Protein AF-A0A963HNC7-F1 (afdb_monomer)

Foldseek 3Di:
DADDDPLQVLLLVLLQVVLVVVPADRAAEDGLQQVLQQVQVVQCQVVVHDDCQGPPRDHSVNSSVVSPNDPDDDDDDDDDDDDDDDPDPPDCNVVSVVRSVVLCPDPVSVCRSNPSRHHYHHHHDDDHD

Secondary structure (DSSP, 8-state):
-----HHHHHHHHHHHHHHHHTTPPPPEE-HHHHHHH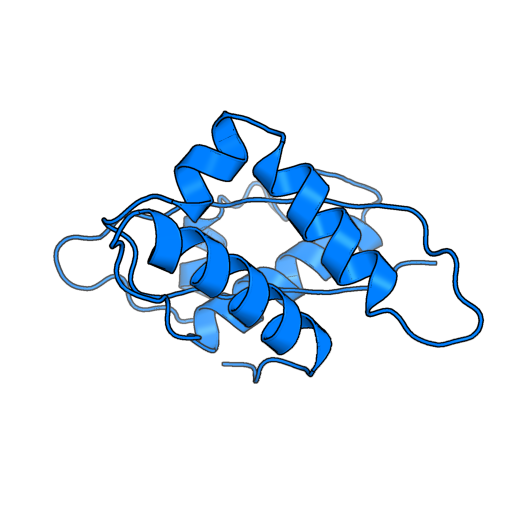HHHHHHHHHTT---SS-GGG--HHHHHHHTT----SS--------------SS-SHHHHHHHHHHHHHSHHHHHHHT-TT--EE--------

pLDDT: mean 95.44, std 6.8, range [58.25, 98.88]

Nearest PDB structures (foldseek):
  4ifa-assembly1_A  TM=9.071E-01  e=1.478E-04  Bacillus anthracis str. Ames
  4d53-assembly2_B  TM=7.715E-01  e=9.977E-04  Borreliella burgdorferi B31
  4h0a-assembly1_A  TM=7.817E-01  e=8.615E-03  Staphylococcus aureus subsp. aureus Mu50
  4h0a-assembly2_B  TM=7.766E-01  e=2.170E-02  Staphylococcus aureus subsp. aureus Mu50
  1smb-assembly1_A  TM=9.796E-01  e=2.550E-01  Homo sapiens

Radius of gyration: 14.21 Å; Cα contacts (8 Å, |Δi|>4): 161; chains: 1; bounding box: 37×31×33 Å

Structure (mmCIF, N/CA/C/O backbone):
data_AF-A0A963HNC7-F1
#
_entry.id   AF-A0A963HNC7-F1
#
loop_
_atom_site.group_PDB
_atom_site.id
_atom_site.type_symbol
_atom_site.label_atom_id
_atom_site.label_alt_id
_atom_site.label_comp_id
_atom_site.label_asym_id
_atom_site.label_entity_id
_atom_site.label_seq_id
_atom_site.pdbx_PDB_ins_code
_atom_site.Cartn_x
_atom_site.Cartn_y
_atom_site.Cartn_z
_atom_site.occupancy
_atom_site.B_iso_or_equiv
_atom_site.auth_seq_id
_atom_site.auth_comp_id
_atom_site.auth_asym_id
_atom_site.auth_atom_id
_atom_site.pdbx_PDB_model_num
ATOM 1 N N . MET A 1 1 ? 4.188 -14.712 5.933 1.00 67.56 1 MET A N 1
ATOM 2 C CA . MET A 1 1 ? 4.460 -13.303 6.248 1.00 67.56 1 MET A CA 1
ATOM 3 C C . MET A 1 1 ? 5.870 -12.865 5.901 1.00 67.56 1 MET A C 1
ATOM 5 O O . MET A 1 1 ? 6.842 -13.405 6.436 1.00 67.56 1 MET A O 1
ATOM 9 N N . SER A 1 2 ? 5.958 -11.831 5.067 1.00 85.81 2 SER A N 1
ATOM 10 C CA . SER A 1 2 ? 7.188 -11.096 4.776 1.00 85.81 2 SER A CA 1
ATOM 11 C C . SER A 1 2 ? 7.485 -10.027 5.838 1.00 85.81 2 SER A C 1
ATOM 13 O O . SER A 1 2 ? 6.682 -9.771 6.742 1.00 85.81 2 SER A O 1
ATOM 15 N N . GLN A 1 3 ? 8.685 -9.445 5.774 1.00 89.44 3 GLN A N 1
ATOM 16 C CA . GLN A 1 3 ? 9.10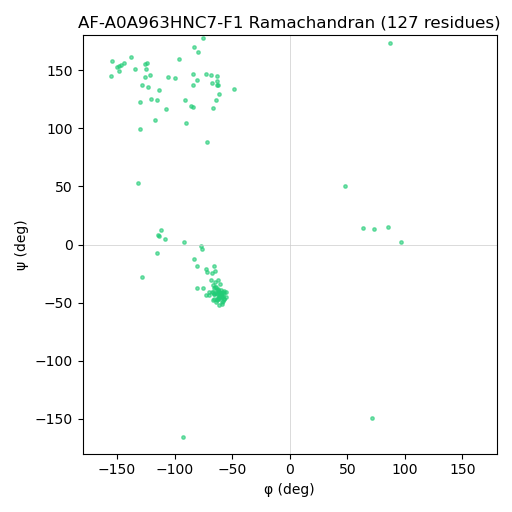6 -8.328 6.622 1.00 89.44 3 GLN A CA 1
ATOM 17 C C . GLN A 1 3 ? 9.294 -7.085 5.761 1.00 89.44 3 GLN A C 1
ATOM 19 O O . GLN A 1 3 ? 9.995 -7.154 4.756 1.00 89.44 3 GLN A O 1
ATOM 24 N N . ALA A 1 4 ? 8.746 -5.957 6.213 1.00 94.06 4 ALA A N 1
ATOM 25 C CA . ALA A 1 4 ? 8.831 -4.701 5.484 1.00 94.06 4 ALA A CA 1
ATOM 26 C C . ALA A 1 4 ? 10.286 -4.232 5.313 1.00 94.06 4 ALA A C 1
ATOM 28 O O . ALA A 1 4 ? 11.038 -4.124 6.292 1.00 94.06 4 ALA A O 1
ATOM 29 N N . ASN A 1 5 ? 10.674 -3.899 4.085 1.00 95.50 5 ASN A N 1
ATOM 30 C CA . ASN A 1 5 ? 11.980 -3.315 3.788 1.00 95.50 5 ASN A CA 1
ATOM 31 C C . ASN A 1 5 ? 12.051 -1.828 4.211 1.00 95.50 5 ASN A C 1
ATOM 33 O O . ASN A 1 5 ? 11.081 -1.246 4.698 1.00 95.50 5 ASN A O 1
ATOM 37 N N . ILE A 1 6 ? 13.211 -1.184 4.035 1.00 96.12 6 ILE A N 1
ATOM 38 C CA . ILE A 1 6 ? 13.408 0.212 4.471 1.00 96.12 6 ILE A CA 1
ATOM 39 C C . ILE A 1 6 ? 12.482 1.218 3.763 1.00 96.12 6 ILE A C 1
ATOM 41 O O . ILE A 1 6 ? 12.116 2.230 4.354 1.00 96.12 6 ILE A O 1
ATOM 45 N N . TYR A 1 7 ? 12.090 0.957 2.515 1.00 96.75 7 TYR A N 1
ATOM 46 C CA . TYR A 1 7 ? 11.231 1.838 1.723 1.00 96.75 7 TYR A CA 1
ATOM 47 C C . TYR A 1 7 ? 9.759 1.665 2.094 1.00 96.75 7 TYR A C 1
ATOM 49 O O . TYR A 1 7 ? 9.023 2.646 2.192 1.00 96.75 7 TYR A O 1
ATOM 57 N N . GLU A 1 8 ? 9.345 0.436 2.381 1.00 98.19 8 GLU A N 1
ATOM 58 C CA . GLU A 1 8 ? 8.014 0.119 2.903 1.00 98.19 8 GLU A CA 1
ATOM 59 C C . GLU A 1 8 ? 7.830 0.699 4.308 1.00 98.19 8 GLU A C 1
ATOM 61 O O . GLU A 1 8 ? 6.815 1.341 4.588 1.00 98.19 8 GLU A O 1
ATOM 66 N N . GLN A 1 9 ? 8.852 0.575 5.163 1.00 98.19 9 GLN A N 1
ATOM 67 C CA . GLN A 1 9 ? 8.897 1.243 6.466 1.00 98.19 9 GLN A CA 1
ATOM 68 C C . GLN A 1 9 ? 8.768 2.758 6.332 1.00 98.19 9 GLN A C 1
ATOM 70 O O . GLN A 1 9 ? 7.921 3.359 6.993 1.00 98.19 9 GLN A O 1
ATOM 75 N N . PHE A 1 10 ? 9.522 3.366 5.417 1.00 98.44 10 PHE A N 1
ATOM 76 C CA . PHE A 1 10 ? 9.433 4.802 5.186 1.00 98.44 10 PHE A CA 1
ATOM 77 C C . PHE A 1 10 ? 8.045 5.236 4.677 1.00 98.44 10 PHE A C 1
ATOM 79 O O . PHE A 1 10 ? 7.498 6.237 5.140 1.00 98.44 10 PHE A O 1
ATOM 86 N N . MET A 1 11 ? 7.408 4.460 3.793 1.00 98.75 11 MET A N 1
ATOM 87 C CA . MET A 1 11 ? 6.025 4.715 3.370 1.00 98.75 11 MET A CA 1
ATOM 88 C C . MET A 1 11 ? 5.048 4.688 4.558 1.00 98.75 11 MET A C 1
ATOM 90 O O . MET A 1 11 ? 4.187 5.565 4.666 1.00 98.75 11 MET A O 1
ATOM 94 N N . LEU A 1 12 ? 5.181 3.717 5.471 1.00 98.69 12 LEU A N 1
ATOM 95 C CA . LEU A 1 12 ? 4.343 3.654 6.672 1.00 98.69 12 LEU A CA 1
ATOM 96 C C . LEU A 1 12 ? 4.543 4.874 7.578 1.00 98.69 12 LEU A C 1
ATOM 98 O O . LEU A 1 12 ? 3.567 5.411 8.105 1.00 98.69 12 LEU A O 1
ATOM 102 N N . GLU A 1 13 ? 5.782 5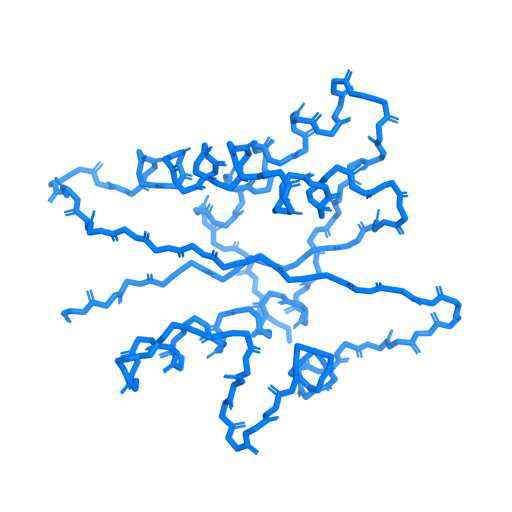.325 7.762 1.00 98.75 13 GLU A N 1
ATOM 103 C CA . GLU A 1 13 ? 6.082 6.520 8.557 1.00 98.75 13 GLU A CA 1
ATOM 104 C C . GLU A 1 13 ? 5.371 7.757 7.999 1.00 98.75 13 GLU A C 1
ATOM 106 O O . GLU A 1 13 ? 4.724 8.492 8.751 1.00 98.75 13 GLU A O 1
ATOM 111 N N . LEU A 1 14 ? 5.413 7.948 6.677 1.00 98.88 14 LEU A N 1
ATOM 112 C CA . LEU A 1 14 ? 4.708 9.036 5.997 1.00 98.88 14 LEU A CA 1
ATOM 113 C C . LEU A 1 14 ? 3.187 8.940 6.193 1.00 98.88 14 LEU A C 1
ATOM 115 O O . LEU A 1 14 ? 2.547 9.924 6.572 1.00 98.88 14 LEU A O 1
ATOM 119 N N . ILE A 1 15 ? 2.616 7.744 6.023 1.00 98.88 15 ILE A N 1
ATOM 120 C CA . ILE A 1 15 ? 1.187 7.482 6.245 1.00 98.88 15 ILE A CA 1
ATOM 121 C C . ILE A 1 15 ? 0.785 7.811 7.688 1.00 98.88 15 ILE A C 1
ATOM 123 O O . ILE A 1 15 ? -0.190 8.530 7.922 1.00 98.88 15 ILE A O 1
ATOM 127 N N . ASN A 1 16 ? 1.537 7.319 8.671 1.00 98.81 16 ASN A N 1
ATOM 128 C CA . ASN A 1 16 ? 1.233 7.535 10.082 1.00 98.81 16 ASN A CA 1
ATOM 129 C C . ASN A 1 16 ? 1.420 9.000 10.498 1.00 98.81 16 ASN A C 1
ATOM 131 O O . ASN A 1 16 ? 0.658 9.493 11.335 1.00 98.81 16 ASN A O 1
ATOM 135 N N . ALA A 1 17 ? 2.343 9.733 9.870 1.00 98.81 17 ALA A N 1
ATOM 136 C CA . ALA A 1 17 ? 2.453 11.175 10.049 1.00 98.81 17 ALA A CA 1
ATOM 137 C C . ALA A 1 17 ? 1.172 11.897 9.595 1.00 98.81 17 ALA A C 1
ATOM 139 O O . ALA A 1 17 ? 0.677 12.761 10.319 1.00 98.81 17 ALA A O 1
ATOM 140 N N . GLU A 1 18 ? 0.581 11.524 8.456 1.00 98.75 18 GLU A N 1
ATOM 141 C CA . GLU A 1 18 ? -0.689 12.102 7.989 1.00 98.75 18 GLU A CA 1
ATOM 142 C C . GLU A 1 18 ? -1.876 11.719 8.879 1.00 98.75 18 GLU A C 1
ATOM 144 O O . GLU A 1 18 ? -2.700 12.572 9.214 1.00 98.75 18 GLU A O 1
ATOM 149 N N . ARG A 1 19 ? -1.937 10.464 9.335 1.00 98.75 19 ARG A N 1
ATOM 150 C CA . ARG A 1 19 ? -2.976 9.995 10.268 1.00 98.75 19 ARG A CA 1
ATOM 151 C C . ARG A 1 19 ? -2.926 10.736 11.605 1.00 98.75 19 ARG A C 1
ATOM 153 O O . ARG A 1 19 ? -3.969 11.128 12.128 1.00 98.75 19 ARG A O 1
ATOM 160 N N . SER A 1 2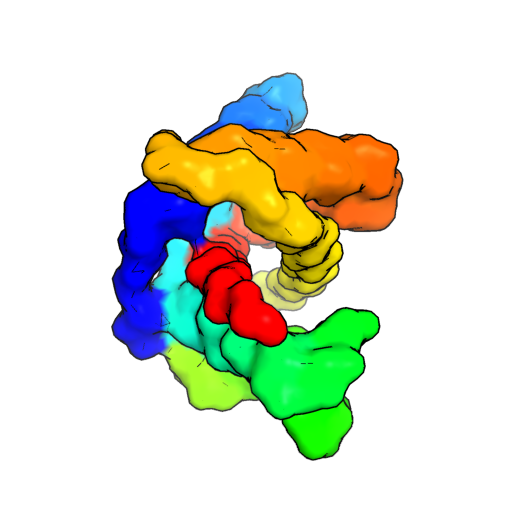0 ? -1.725 11.029 12.110 1.00 98.62 20 SER A N 1
ATOM 161 C CA . SER A 1 20 ? -1.546 11.777 13.361 1.00 98.62 20 SER A CA 1
ATOM 162 C C . SER A 1 20 ? -2.155 13.186 13.3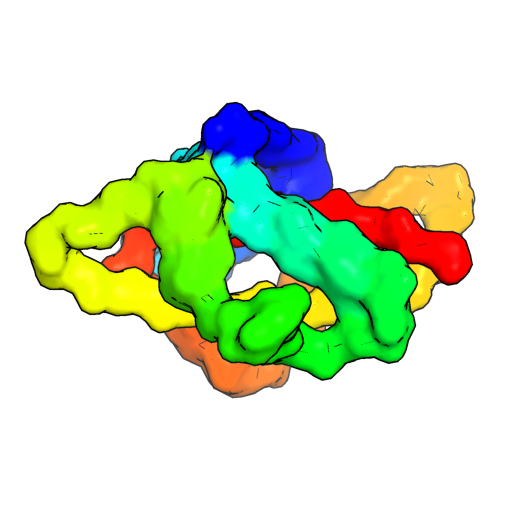10 1.00 98.62 20 SER A C 1
ATOM 164 O O . SER A 1 20 ? -2.721 13.648 14.300 1.00 98.62 20 SER A O 1
ATOM 166 N N . LYS A 1 21 ? -2.131 13.847 12.140 1.00 98.50 21 LYS A N 1
ATOM 167 C CA . LYS A 1 21 ? -2.668 15.209 11.950 1.00 98.50 21 LYS A CA 1
ATOM 168 C C . LYS A 1 21 ? -4.181 15.288 12.142 1.00 98.50 21 LYS A C 1
ATOM 170 O O . LYS A 1 21 ? -4.694 16.367 12.425 1.00 98.50 21 LYS A O 1
ATOM 175 N N . ILE A 1 22 ? -4.884 14.168 11.981 1.00 97.94 22 ILE A N 1
ATOM 176 C CA . ILE A 1 22 ? -6.339 14.080 12.155 1.00 97.94 22 ILE A CA 1
ATOM 177 C C . ILE A 1 22 ? -6.741 13.312 13.422 1.00 97.94 22 ILE A C 1
ATOM 179 O O . ILE A 1 22 ? -7.925 13.0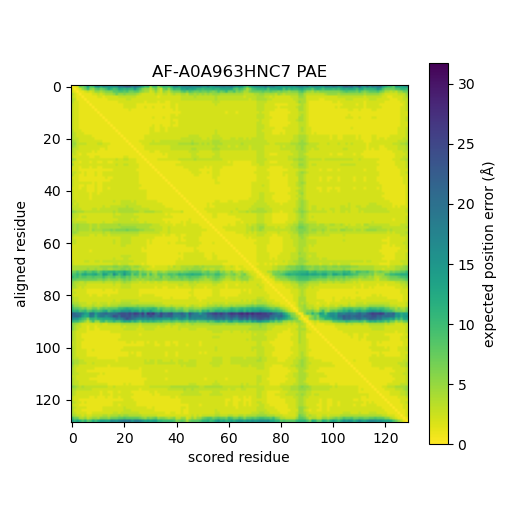80 13.642 1.00 97.94 22 ILE A O 1
ATOM 183 N N . GLY A 1 23 ? -5.771 12.907 14.249 1.00 97.94 23 GLY A N 1
ATOM 184 C CA . GLY A 1 23 ? -6.011 12.116 15.458 1.00 97.94 23 GLY A CA 1
ATOM 185 C C . GLY A 1 23 ? -6.382 10.650 15.204 1.00 97.94 23 GLY A C 1
ATOM 186 O O . GLY A 1 23 ? -6.833 9.981 16.132 1.00 97.94 23 GLY A O 1
ATOM 187 N N . ALA A 1 24 ? -6.190 10.144 13.981 1.00 98.00 24 ALA A N 1
ATOM 188 C CA . ALA A 1 24 ? -6.421 8.738 13.667 1.00 98.00 24 ALA A CA 1
ATOM 189 C C . ALA A 1 24 ? -5.322 7.861 14.281 1.00 98.00 24 ALA A C 1
ATOM 191 O O . ALA A 1 24 ? -4.157 8.263 14.365 1.00 98.00 24 ALA A O 1
ATOM 192 N N . GLN A 1 25 ? -5.680 6.644 14.695 1.00 97.81 25 GLN A N 1
ATOM 193 C CA . GLN A 1 25 ? -4.705 5.707 15.268 1.00 97.81 25 GLN A CA 1
ATOM 194 C C . GLN A 1 25 ? -3.634 5.324 14.233 1.00 97.81 25 GLN A C 1
ATOM 196 O O . GLN A 1 25 ? -3.983 5.118 13.065 1.00 97.81 25 GLN A O 1
ATOM 201 N N . PRO A 1 26 ? -2.350 5.197 14.617 1.00 98.44 26 PRO A N 1
ATOM 202 C CA . PRO A 1 26 ? -1.321 4.732 13.695 1.00 98.44 26 PRO A CA 1
ATOM 203 C C . PRO A 1 26 ? -1.618 3.299 13.236 1.00 98.44 26 PRO A C 1
ATOM 205 O O . PRO A 1 26 ? -2.138 2.485 14.001 1.00 98.44 26 PRO A O 1
ATOM 208 N N . LEU A 1 27 ? -1.290 3.000 11.982 1.00 98.50 27 LEU A N 1
ATOM 209 C CA . LEU A 1 27 ? -1.335 1.649 11.437 1.00 98.50 27 LEU A CA 1
ATOM 210 C C . LEU A 1 27 ? -0.075 0.888 11.848 1.00 98.50 27 LEU A C 1
ATOM 212 O O . LEU A 1 27 ? 1.024 1.451 11.851 1.00 98.50 27 LEU A O 1
ATOM 216 N N . ALA A 1 28 ? -0.243 -0.392 12.164 1.00 97.75 28 ALA A N 1
ATOM 217 C CA . ALA A 1 28 ? 0.845 -1.329 12.399 1.00 97.75 28 ALA A CA 1
ATOM 218 C C . ALA A 1 28 ? 1.091 -2.186 11.153 1.00 97.75 28 ALA A C 1
ATOM 220 O O . ALA A 1 28 ? 0.145 -2.583 10.471 1.00 97.75 28 ALA A O 1
ATOM 221 N N . PHE A 1 29 ? 2.352 -2.507 10.867 1.00 97.38 29 PHE A N 1
ATOM 222 C CA . PHE A 1 29 ? 2.639 -3.490 9.828 1.00 97.38 29 PHE A CA 1
ATOM 223 C C . PHE A 1 29 ? 2.082 -4.859 10.201 1.00 97.38 29 PHE A C 1
ATOM 225 O O . PHE A 1 29 ? 2.272 -5.329 11.324 1.00 97.38 29 PHE A O 1
ATOM 232 N N . ASN A 1 30 ? 1.479 -5.518 9.219 1.00 97.62 30 ASN A N 1
ATOM 233 C CA . ASN A 1 30 ? 1.159 -6.932 9.274 1.00 97.62 30 ASN A CA 1
ATOM 234 C C . ASN A 1 30 ? 1.870 -7.637 8.115 1.00 97.62 30 ASN A C 1
ATOM 236 O O . ASN A 1 30 ? 1.729 -7.243 6.959 1.00 97.62 30 ASN A O 1
ATOM 240 N N . GLY A 1 31 ? 2.659 -8.663 8.423 1.00 97.81 31 GLY A N 1
ATOM 241 C CA . GLY A 1 31 ? 3.508 -9.303 7.420 1.00 97.81 31 GLY A CA 1
ATOM 242 C C . GLY A 1 31 ? 2.756 -10.171 6.404 1.00 97.81 31 GLY A C 1
ATOM 243 O O . GLY A 1 31 ? 3.288 -10.401 5.323 1.00 97.81 31 GLY A O 1
ATOM 244 N N . ASP A 1 32 ? 1.535 -10.632 6.697 1.00 98.38 32 ASP A N 1
ATOM 245 C CA . ASP A 1 32 ? 0.697 -11.311 5.693 1.00 98.38 32 ASP A CA 1
ATOM 246 C C . ASP A 1 32 ? 0.100 -10.283 4.719 1.00 98.38 32 ASP A C 1
ATOM 248 O O . ASP A 1 32 ? 0.044 -10.512 3.512 1.00 98.38 32 ASP A O 1
ATOM 252 N N . LEU A 1 33 ? -0.274 -9.095 5.216 1.00 98.56 33 LEU A N 1
ATOM 253 C CA . LEU A 1 33 ? -0.658 -7.979 4.346 1.00 98.56 33 LEU A CA 1
ATOM 254 C C . LEU A 1 33 ? 0.527 -7.489 3.505 1.00 98.56 33 LEU A C 1
ATOM 256 O O . LEU A 1 33 ? 0.332 -7.125 2.350 1.00 98.56 33 LEU A O 1
ATOM 260 N N . ASN A 1 34 ? 1.741 -7.464 4.068 1.00 98.44 34 ASN A N 1
ATOM 261 C CA . ASN A 1 34 ? 2.944 -7.057 3.338 1.00 98.44 34 ASN A CA 1
ATOM 262 C C . ASN A 1 34 ? 3.223 -8.013 2.176 1.00 98.44 34 ASN A C 1
ATOM 264 O O . ASN A 1 34 ? 3.339 -7.569 1.040 1.00 98.44 34 ASN A O 1
ATOM 268 N N . GLU A 1 35 ? 3.181 -9.318 2.448 1.00 98.38 35 GLU A N 1
ATOM 269 C CA . GLU A 1 35 ? 3.335 -10.368 1.439 1.00 98.38 35 GLU A CA 1
ATOM 270 C C . GLU A 1 35 ? 2.253 -10.275 0.350 1.00 98.38 35 GLU A C 1
ATOM 272 O O . GLU A 1 35 ? 2.558 -10.333 -0.841 1.00 98.38 35 GLU A O 1
ATOM 277 N N . SER A 1 36 ? 0.992 -10.037 0.731 1.00 98.62 36 SER A N 1
ATOM 278 C CA . SER A 1 36 ? -0.093 -9.784 -0.229 1.00 98.62 36 SER A CA 1
ATOM 279 C C . SER A 1 36 ? 0.191 -8.577 -1.133 1.00 98.62 36 SER A C 1
ATOM 281 O O . SER A 1 36 ? -0.128 -8.616 -2.325 1.00 98.62 36 SER A O 1
ATOM 283 N N . SER A 1 37 ? 0.737 -7.493 -0.579 1.00 98.62 37 SER A N 1
ATOM 284 C CA . SER A 1 37 ? 1.038 -6.270 -1.326 1.00 98.62 37 SER A CA 1
ATOM 285 C C . SER A 1 37 ? 2.243 -6.440 -2.256 1.00 98.62 37 SER A C 1
ATOM 287 O O . SER A 1 37 ? 2.165 -6.025 -3.410 1.00 98.62 37 SER A O 1
ATOM 289 N N . GLU A 1 38 ? 3.325 -7.075 -1.794 1.00 98.25 38 GLU A N 1
ATOM 290 C CA . GLU A 1 38 ? 4.524 -7.383 -2.595 1.00 98.25 38 GLU A CA 1
ATOM 291 C C . GLU A 1 38 ? 4.157 -8.253 -3.803 1.00 98.25 38 GLU A C 1
ATOM 293 O O . GLU A 1 38 ? 4.409 -7.868 -4.944 1.00 98.25 38 GLU A O 1
ATOM 298 N N . ILE A 1 39 ? 3.442 -9.363 -3.574 1.00 98.25 39 ILE A N 1
ATOM 299 C CA . ILE A 1 39 ? 3.010 -10.277 -4.643 1.00 98.25 39 ILE A CA 1
ATOM 300 C C . ILE A 1 39 ? 2.179 -9.543 -5.700 1.00 98.25 39 ILE A C 1
ATOM 302 O O . ILE A 1 39 ? 2.351 -9.778 -6.899 1.00 98.25 39 ILE A O 1
ATOM 306 N N . HIS A 1 40 ? 1.271 -8.654 -5.283 1.00 98.69 40 HIS A N 1
ATOM 307 C CA . HIS A 1 40 ? 0.440 -7.904 -6.226 1.00 98.69 40 HIS A CA 1
ATOM 308 C C . HIS A 1 40 ? 1.249 -6.870 -7.016 1.00 98.69 40 HIS A C 1
ATOM 310 O O . HIS A 1 40 ? 1.070 -6.762 -8.230 1.00 98.69 40 HIS A O 1
ATOM 316 N N . SER A 1 41 ? 2.173 -6.159 -6.366 1.00 98.25 41 SER A N 1
ATOM 317 C CA . SER A 1 41 ? 3.091 -5.227 -7.031 1.00 98.25 41 SER A CA 1
ATOM 318 C C . SER A 1 41 ? 3.987 -5.940 -8.050 1.00 98.25 41 SER A C 1
ATOM 320 O O . SER A 1 41 ? 4.055 -5.507 -9.203 1.00 98.25 41 SER A O 1
ATOM 322 N N . SER A 1 42 ? 4.599 -7.075 -7.690 1.00 97.81 42 SER A N 1
ATOM 323 C CA . SER A 1 42 ? 5.398 -7.875 -8.629 1.00 97.81 42 SER A CA 1
ATOM 324 C C . SER A 1 42 ? 4.549 -8.409 -9.785 1.00 97.81 42 SER A C 1
ATOM 326 O O . SER A 1 42 ? 4.998 -8.421 -10.933 1.00 97.81 42 SER A O 1
ATOM 328 N N . TRP A 1 43 ? 3.307 -8.830 -9.516 1.00 98.25 43 TRP A N 1
ATOM 329 C CA . TRP A 1 43 ? 2.396 -9.299 -10.560 1.00 98.25 43 TRP A CA 1
ATOM 330 C C . TRP A 1 43 ? 2.056 -8.188 -11.560 1.00 98.25 43 TRP A C 1
ATOM 332 O O . TRP A 1 43 ? 2.155 -8.419 -12.769 1.00 98.25 43 TRP A O 1
ATOM 342 N N . MET A 1 44 ? 1.715 -6.991 -11.069 1.00 98.50 44 MET A N 1
ATOM 343 C CA . MET A 1 44 ? 1.438 -5.819 -11.904 1.00 98.50 44 MET A CA 1
ATOM 344 C C . MET A 1 44 ? 2.609 -5.507 -12.841 1.00 98.50 44 MET A C 1
ATOM 346 O O . MET A 1 44 ? 2.404 -5.353 -14.044 1.00 98.50 44 MET A O 1
ATOM 350 N N . ILE A 1 45 ? 3.839 -5.528 -12.316 1.00 97.25 45 ILE A N 1
ATOM 351 C CA . ILE A 1 45 ? 5.065 -5.348 -13.108 1.00 97.25 45 ILE A CA 1
ATOM 352 C C . ILE A 1 45 ? 5.212 -6.460 -14.154 1.00 97.25 45 ILE A C 1
ATOM 354 O O . ILE A 1 45 ? 5.358 -6.185 -15.340 1.00 97.25 45 ILE A O 1
ATOM 358 N N . SER A 1 46 ? 5.130 -7.728 -13.740 1.00 97.31 46 SER A N 1
ATOM 359 C CA . SER A 1 46 ? 5.395 -8.879 -14.621 1.00 97.31 46 SER A CA 1
ATOM 360 C C . SER A 1 46 ? 4.393 -9.050 -15.767 1.00 97.31 46 SER A C 1
ATOM 362 O O . SER A 1 46 ? 4.671 -9.760 -16.733 1.00 97.31 46 SER A O 1
ATOM 364 N N . THR A 1 47 ? 3.217 -8.433 -15.648 1.00 97.00 47 THR A N 1
ATOM 365 C CA . THR A 1 47 ? 2.135 -8.527 -16.634 1.00 97.00 47 THR A CA 1
ATOM 366 C C . THR A 1 47 ? 1.851 -7.207 -17.343 1.00 97.00 47 THR A C 1
ATOM 368 O O . THR A 1 47 ? 0.891 -7.147 -18.109 1.00 97.00 47 THR A O 1
ATOM 371 N N . ASP A 1 48 ? 2.680 -6.181 -17.111 1.00 95.94 48 ASP A N 1
ATOM 372 C CA . ASP A 1 48 ? 2.527 -4.829 -17.661 1.00 95.94 48 ASP A CA 1
ATOM 373 C C . ASP A 1 48 ? 1.094 -4.292 -17.489 1.00 95.94 48 ASP A C 1
ATOM 375 O O . ASP A 1 48 ? 0.413 -3.876 -18.429 1.00 95.94 48 ASP A O 1
ATOM 379 N N . THR A 1 49 ? 0.583 -4.388 -16.260 1.00 96.38 49 THR A N 1
ATOM 380 C CA . THR A 1 49 ? -0.787 -3.995 -15.928 1.00 96.38 49 THR A CA 1
ATOM 381 C C . THR A 1 49 ? -0.836 -3.167 -14.656 1.00 96.38 49 THR A C 1
ATOM 383 O O . THR A 1 49 ? -0.033 -3.338 -13.743 1.00 96.38 49 THR A O 1
ATOM 386 N N . PHE A 1 50 ? -1.827 -2.282 -14.563 1.00 97.88 50 PHE A N 1
ATOM 387 C CA . PHE A 1 50 ? -2.061 -1.459 -13.381 1.00 97.88 50 PHE A CA 1
ATOM 388 C C . PHE A 1 50 ? -3.530 -1.558 -12.971 1.00 97.88 50 PHE A C 1
ATOM 390 O O . PHE A 1 50 ? -4.405 -0.940 -13.580 1.00 97.88 50 PHE A O 1
ATOM 397 N N . SER A 1 51 ? -3.814 -2.402 -11.977 1.00 98.31 51 SER A N 1
ATOM 398 C CA . SER A 1 51 ? -5.183 -2.796 -11.642 1.00 98.31 51 SER A CA 1
ATOM 399 C C . SER A 1 51 ? -5.324 -3.237 -10.188 1.00 98.31 51 SER A C 1
ATOM 401 O O . SER A 1 51 ? -4.455 -3.906 -9.636 1.00 98.31 51 SER A O 1
ATOM 403 N N . HIS A 1 52 ? -6.479 -2.934 -9.595 1.00 98.25 52 HIS A N 1
ATOM 404 C CA . HIS A 1 52 ? -6.903 -3.509 -8.314 1.00 98.25 52 HIS A CA 1
ATOM 405 C C . HIS A 1 52 ? -7.308 -4.993 -8.435 1.00 98.25 52 HIS A C 1
ATOM 407 O O . HIS A 1 52 ? -7.270 -5.752 -7.462 1.00 98.25 52 HIS A O 1
ATOM 413 N N . THR A 1 53 ? -7.698 -5.423 -9.640 1.00 98.44 53 THR A N 1
ATOM 414 C CA . THR A 1 53 ? -7.992 -6.828 -9.956 1.00 98.44 53 THR A CA 1
ATOM 415 C C . THR A 1 53 ? -6.699 -7.535 -10.341 1.00 98.44 53 THR A C 1
ATOM 417 O O . THR A 1 53 ? -6.052 -7.139 -11.310 1.00 98.44 53 THR A O 1
ATOM 420 N N . GLY A 1 54 ? -6.335 -8.556 -9.569 1.00 97.38 54 GLY A N 1
ATOM 421 C CA . GLY A 1 54 ? -5.073 -9.279 -9.680 1.00 97.38 54 GLY A CA 1
ATOM 422 C C . GLY A 1 54 ? -5.140 -10.519 -10.568 1.00 97.38 54 GLY A C 1
ATOM 423 O O . GLY A 1 54 ? -6.112 -10.759 -11.295 1.00 97.38 54 GLY A O 1
ATOM 424 N N . ALA A 1 55 ? -4.102 -11.354 -10.457 1.00 95.06 55 ALA A N 1
ATOM 425 C CA . ALA A 1 55 ? -3.988 -12.632 -11.154 1.00 95.06 55 ALA A CA 1
ATOM 426 C C . ALA A 1 55 ? -5.270 -13.469 -11.020 1.00 95.06 55 ALA A C 1
ATOM 428 O O . ALA A 1 55 ? -5.843 -13.578 -9.932 1.00 95.06 55 ALA A O 1
ATOM 429 N N . GLY A 1 56 ? -5.732 -14.039 -12.137 1.00 95.75 56 GLY A N 1
ATOM 430 C CA . GLY A 1 56 ? -6.938 -14.873 -12.170 1.00 95.75 56 GLY A CA 1
ATOM 431 C C . GLY A 1 56 ? -8.242 -14.147 -11.814 1.00 95.75 56 GLY A C 1
ATOM 432 O O . GLY A 1 56 ? -9.237 -14.817 -11.562 1.00 95.75 56 GLY A O 1
ATOM 433 N N . GLY A 1 57 ? -8.257 -12.808 -11.781 1.00 97.62 57 GLY A N 1
ATOM 434 C CA . GLY A 1 57 ? -9.428 -12.026 -11.377 1.00 97.62 57 GLY A CA 1
ATOM 435 C C . GLY A 1 57 ? -9.554 -11.812 -9.865 1.00 97.62 57 GLY A C 1
ATOM 436 O O . GLY A 1 57 ? -10.630 -11.443 -9.402 1.00 97.62 57 GLY A O 1
ATOM 437 N N . SER A 1 58 ? -8.488 -12.054 -9.095 1.00 98.31 58 SER A N 1
ATOM 438 C CA . SER A 1 58 ? -8.502 -11.919 -7.633 1.00 98.31 58 SER A CA 1
ATOM 439 C C . SER A 1 58 ? -8.792 -10.487 -7.176 1.00 98.31 58 SER A C 1
ATOM 441 O O . SER A 1 58 ? -8.239 -9.516 -7.701 1.00 98.31 58 SER A O 1
ATOM 443 N N . SER A 1 59 ? -9.633 -10.351 -6.154 1.00 98.44 59 SER A N 1
ATOM 444 C CA . SER A 1 59 ? -9.802 -9.099 -5.415 1.00 98.44 59 SER A CA 1
ATOM 445 C C . SER A 1 59 ? -8.666 -8.901 -4.395 1.00 98.44 59 SER A C 1
ATOM 447 O O . SER A 1 59 ? -7.962 -9.862 -4.067 1.00 98.44 59 SER A O 1
ATOM 449 N N . PRO A 1 60 ? -8.487 -7.691 -3.832 1.00 98.12 60 PRO A N 1
ATOM 450 C CA . PRO A 1 60 ? -7.527 -7.478 -2.748 1.00 98.12 60 PRO A CA 1
ATOM 451 C C . PRO A 1 60 ? -7.767 -8.404 -1.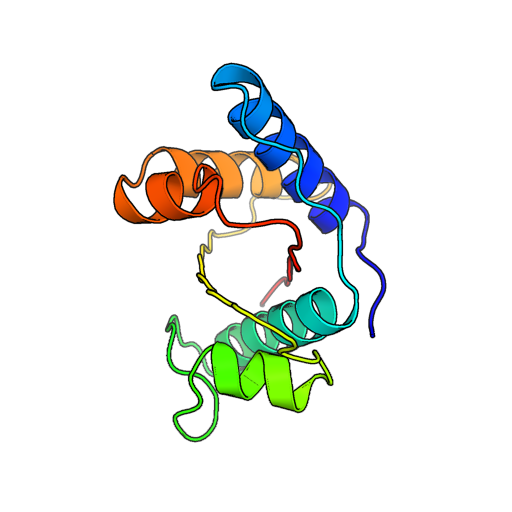548 1.00 98.12 60 PRO A C 1
ATOM 453 O O . PRO A 1 60 ? -6.820 -8.955 -0.997 1.00 98.12 60 PRO A O 1
ATOM 456 N N . GLY A 1 61 ? -9.031 -8.632 -1.169 1.00 97.88 61 GLY A N 1
ATOM 457 C CA . GLY A 1 61 ? -9.382 -9.533 -0.065 1.00 97.88 61 GLY A CA 1
ATOM 458 C C . GLY A 1 61 ? -8.999 -10.992 -0.329 1.00 97.88 61 GLY A C 1
ATOM 459 O O . GLY A 1 61 ? -8.534 -11.680 0.583 1.00 97.88 61 GLY A O 1
ATOM 460 N N . ASP A 1 62 ? -9.123 -11.450 -1.579 1.00 98.25 62 ASP A N 1
ATOM 461 C CA . ASP A 1 62 ? -8.679 -12.793 -1.971 1.00 98.25 62 ASP A CA 1
ATOM 462 C C . ASP A 1 62 ? -7.160 -12.925 -1.831 1.00 98.25 62 ASP A C 1
ATOM 464 O O . ASP A 1 62 ? -6.678 -13.929 -1.310 1.00 98.25 62 ASP A O 1
ATOM 468 N N . ARG A 1 63 ? -6.406 -11.894 -2.240 1.00 98.62 63 ARG A N 1
ATOM 469 C CA . ARG A 1 63 ? -4.940 -11.870 -2.115 1.00 98.62 63 ARG A CA 1
ATOM 470 C C . ARG A 1 63 ? -4.485 -11.839 -0.656 1.00 98.62 63 ARG A C 1
ATOM 472 O O . ARG A 1 63 ? -3.618 -12.626 -0.289 1.00 98.62 63 ARG A O 1
ATOM 479 N N . MET A 1 64 ? -5.133 -11.034 0.189 1.00 98.50 64 MET A N 1
ATOM 480 C CA . MET A 1 64 ? -4.872 -11.015 1.635 1.00 98.50 64 MET A CA 1
ATOM 481 C C . MET A 1 64 ? -5.120 -12.392 2.265 1.00 98.50 64 MET A C 1
ATOM 483 O O . MET A 1 64 ? -4.287 -12.891 3.017 1.00 98.50 64 MET A O 1
ATOM 487 N N . THR A 1 65 ? -6.235 -13.040 1.913 1.00 97.69 65 THR A N 1
ATOM 488 C CA . THR A 1 65 ? -6.562 -14.394 2.392 1.00 97.69 65 THR A CA 1
ATOM 489 C C . THR A 1 65 ? -5.535 -15.420 1.908 1.00 97.69 65 THR A C 1
ATOM 491 O O . THR A 1 65 ? -5.099 -16.270 2.681 1.00 97.69 65 THR A O 1
ATOM 494 N N . ALA A 1 66 ? -5.119 -15.337 0.641 1.00 97.94 66 ALA A N 1
ATOM 495 C CA . ALA A 1 66 ? -4.118 -16.227 0.060 1.00 97.94 66 ALA A CA 1
ATOM 496 C C . ALA A 1 66 ? -2.734 -16.070 0.713 1.00 97.94 66 ALA A C 1
ATOM 498 O O . ALA A 1 66 ? -2.020 -17.061 0.848 1.00 97.94 66 ALA A O 1
ATOM 499 N N . ALA A 1 67 ? -2.388 -14.861 1.166 1.00 98.00 67 ALA A N 1
ATOM 500 C CA . ALA A 1 67 ? -1.178 -14.584 1.941 1.00 98.00 67 ALA A CA 1
ATOM 501 C C . ALA A 1 67 ? -1.273 -15.030 3.416 1.00 98.00 67 ALA A C 1
ATOM 503 O O . ALA A 1 67 ? -0.298 -14.930 4.152 1.00 98.00 67 ALA A O 1
ATOM 504 N N . GLY A 1 68 ? -2.429 -15.542 3.855 1.00 97.44 68 GLY A N 1
ATOM 505 C CA . GLY A 1 68 ? -2.635 -16.073 5.204 1.00 97.44 68 GLY A CA 1
ATOM 506 C C . GLY A 1 68 ? -3.270 -15.099 6.196 1.00 97.44 68 GLY A C 1
ATOM 507 O O . GLY A 1 68 ? -3.492 -15.483 7.346 1.00 97.44 68 GLY A O 1
ATOM 508 N N . TYR A 1 69 ? -3.625 -13.880 5.774 1.00 97.62 69 TYR A N 1
ATOM 509 C CA . TYR A 1 69 ? -4.226 -12.894 6.668 1.00 97.62 69 TYR A CA 1
ATOM 510 C C . TYR A 1 69 ? -5.590 -13.369 7.183 1.00 97.62 69 TYR A C 1
ATOM 512 O O . TYR A 1 69 ? -6.511 -13.678 6.420 1.00 97.62 69 TYR A O 1
ATOM 520 N N . ASN A 1 70 ? -5.731 -13.410 8.507 1.00 94.56 70 ASN A N 1
ATOM 521 C CA . ASN A 1 70 ? -6.940 -13.894 9.156 1.00 94.56 70 ASN A CA 1
ATOM 522 C C . ASN A 1 70 ? -7.948 -12.763 9.394 1.00 94.56 70 ASN A C 1
ATOM 524 O O . ASN A 1 70 ? -7.836 -11.989 10.348 1.00 94.56 70 ASN A O 1
ATOM 528 N N . PHE A 1 71 ? -8.998 -12.732 8.577 1.00 92.88 71 PHE A N 1
ATOM 529 C CA . PHE A 1 71 ? -10.160 -11.874 8.790 1.00 92.88 71 PHE A CA 1
ATOM 530 C C . PHE A 1 71 ? -11.006 -12.378 9.968 1.00 92.88 71 PHE A C 1
ATOM 532 O O . PHE A 1 71 ? -11.956 -13.145 9.799 1.00 92.88 71 PHE A O 1
ATOM 539 N N . SER A 1 72 ? -10.675 -11.933 11.179 1.00 88.50 72 SER A N 1
ATOM 540 C CA . SER A 1 72 ? -11.432 -12.254 12.392 1.00 88.50 72 SER A CA 1
ATOM 541 C C . SER A 1 72 ? -12.256 -11.062 12.892 1.00 88.50 72 SER A C 1
ATOM 543 O O . SER A 1 72 ? -11.843 -9.908 12.798 1.00 88.50 72 SER A O 1
ATOM 545 N N . GLY A 1 73 ? -13.449 -11.335 13.429 1.00 87.81 73 GLY A N 1
ATOM 546 C CA . GLY A 1 73 ? -14.342 -10.302 13.961 1.00 87.81 73 GLY A CA 1
ATOM 547 C C . GLY A 1 73 ? -14.996 -9.428 12.883 1.00 87.81 73 GLY A C 1
ATOM 548 O O . GLY A 1 73 ? -15.310 -9.894 11.790 1.00 87.81 73 GLY A O 1
ATOM 549 N N . SER A 1 74 ? -15.265 -8.163 13.220 1.00 87.25 74 SER A N 1
ATOM 550 C CA . SER A 1 74 ? -15.742 -7.168 12.251 1.00 87.25 74 SER A CA 1
ATOM 551 C C . SER A 1 74 ? -14.550 -6.572 11.521 1.00 87.25 74 SER A C 1
ATOM 553 O O . SER A 1 74 ? -13.701 -5.943 12.148 1.00 87.25 74 SER A O 1
ATOM 555 N N . TRP A 1 75 ? -14.498 -6.761 10.207 1.00 90.75 75 TRP A N 1
ATOM 556 C CA . TRP A 1 75 ? -13.379 -6.329 9.381 1.00 90.75 75 TRP A CA 1
ATOM 557 C C . TRP A 1 75 ? -13.840 -5.447 8.222 1.00 90.75 75 TRP A C 1
ATOM 559 O O . TRP A 1 75 ? -14.983 -5.503 7.768 1.00 90.75 75 TRP A O 1
ATOM 569 N N . THR A 1 76 ? -12.915 -4.620 7.748 1.00 94.81 76 THR A N 1
ATOM 570 C CA . THR A 1 76 ? -13.005 -3.855 6.506 1.00 94.81 76 THR A CA 1
ATOM 571 C C . THR A 1 76 ? -11.598 -3.737 5.926 1.00 94.81 76 THR A C 1
ATOM 573 O O . THR A 1 76 ? -10.619 -3.827 6.668 1.00 94.81 76 THR A O 1
ATOM 576 N N . TRP A 1 77 ? -11.488 -3.558 4.615 1.00 96.50 77 TRP A N 1
ATOM 577 C CA . TRP A 1 77 ? -10.210 -3.417 3.926 1.00 96.50 77 TRP A CA 1
ATOM 578 C C . TRP A 1 77 ? -10.283 -2.319 2.866 1.00 96.50 77 TRP A C 1
ATOM 580 O O . TRP A 1 77 ? -11.361 -1.905 2.440 1.00 96.50 77 TRP A O 1
ATOM 590 N N . GLY A 1 78 ? -9.116 -1.841 2.449 1.00 97.81 78 GLY A N 1
ATOM 591 C CA . GLY A 1 78 ? -8.952 -0.893 1.357 1.00 97.81 78 GLY A CA 1
ATOM 592 C C . GLY A 1 78 ? -7.621 -1.142 0.661 1.00 97.81 78 GLY A C 1
ATOM 593 O O . GLY A 1 78 ? -6.693 -1.666 1.271 1.00 97.81 78 GLY A O 1
ATOM 594 N N . GLU A 1 79 ? -7.536 -0.774 -0.612 1.00 98.75 79 GLU A N 1
ATOM 595 C CA . GLU A 1 79 ? -6.305 -0.869 -1.390 1.00 98.75 79 GLU A CA 1
ATOM 596 C C . GLU A 1 79 ? -6.019 0.471 -2.060 1.00 98.75 79 GLU A C 1
ATOM 598 O O . GLU A 1 79 ? -6.915 1.107 -2.619 1.00 98.75 79 GLU A O 1
ATOM 603 N N . ASN A 1 80 ? -4.751 0.867 -2.024 1.00 98.88 80 ASN A N 1
ATOM 604 C CA . ASN A 1 80 ? -4.209 1.956 -2.814 1.00 98.88 80 ASN A CA 1
ATOM 605 C C . ASN A 1 80 ? -3.053 1.405 -3.650 1.00 98.88 80 ASN A C 1
ATOM 607 O O . ASN A 1 80 ? -2.198 0.704 -3.117 1.00 98.88 80 ASN A O 1
ATOM 611 N N . ILE A 1 81 ? -3.007 1.769 -4.929 1.00 98.69 81 ILE A N 1
ATOM 612 C CA . ILE A 1 81 ? -1.901 1.449 -5.834 1.00 98.69 81 ILE A CA 1
ATOM 613 C C . ILE A 1 81 ? -1.383 2.740 -6.464 1.00 98.69 81 ILE A C 1
ATOM 615 O O . ILE A 1 81 ? -2.146 3.668 -6.742 1.00 98.69 81 ILE A O 1
ATOM 619 N N . ALA A 1 82 ? -0.075 2.816 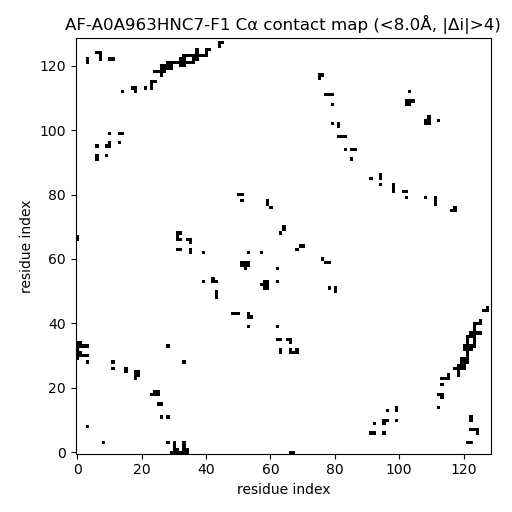-6.675 1.00 98.19 82 ALA A N 1
ATOM 620 C CA . ALA A 1 82 ? 0.581 3.923 -7.353 1.00 98.19 82 ALA A CA 1
ATOM 621 C C . ALA A 1 82 ? 1.832 3.407 -8.060 1.00 98.19 82 ALA A C 1
ATOM 623 O O . ALA A 1 82 ? 2.435 2.430 -7.625 1.00 98.19 82 ALA A O 1
ATOM 624 N N . TRP A 1 83 ? 2.223 4.079 -9.136 1.00 96.62 83 TRP A N 1
ATOM 625 C CA . TRP A 1 83 ? 3.466 3.804 -9.842 1.00 96.62 83 TRP A CA 1
ATOM 626 C C . TRP A 1 83 ? 4.066 5.114 -10.350 1.00 96.62 83 TRP A C 1
ATOM 628 O O . TRP A 1 83 ? 3.361 6.112 -10.533 1.00 96.62 83 TRP A O 1
ATOM 638 N N . MET A 1 84 ? 5.375 5.108 -10.570 1.00 94.19 84 MET A N 1
ATOM 639 C CA . MET A 1 84 ? 6.091 6.178 -11.253 1.00 94.19 84 MET A CA 1
ATOM 640 C C . MET A 1 84 ? 7.368 5.624 -11.884 1.00 94.19 84 MET A C 1
ATOM 642 O O . MET A 1 84 ? 7.892 4.611 -11.430 1.00 94.19 84 MET A O 1
ATOM 646 N N . SER A 1 85 ? 7.897 6.306 -12.898 1.00 91.06 85 SER A N 1
ATOM 647 C CA . SER A 1 85 ? 9.241 6.013 -13.402 1.00 91.06 85 SER A CA 1
ATOM 648 C C . SER A 1 85 ? 10.301 6.382 -12.362 1.00 91.06 85 SER A C 1
ATOM 650 O O . SER A 1 85 ? 10.215 7.444 -11.734 1.00 91.06 85 SER A O 1
ATOM 652 N N . THR A 1 86 ? 11.316 5.531 -12.219 1.00 85.31 86 THR A N 1
ATOM 653 C CA . THR A 1 86 ? 12.471 5.780 -11.349 1.00 85.31 86 THR A CA 1
ATOM 654 C C . THR A 1 86 ? 13.328 6.917 -11.908 1.00 85.31 86 THR A C 1
ATOM 656 O O . THR A 1 86 ? 13.426 7.110 -13.122 1.00 85.31 86 THR A O 1
ATOM 659 N N . ARG A 1 87 ? 13.941 7.715 -11.028 1.00 80.75 87 ARG A N 1
ATOM 660 C CA . ARG A 1 87 ? 14.787 8.858 -11.423 1.00 80.75 87 ARG A CA 1
ATOM 661 C C . ARG A 1 87 ? 16.260 8.671 -11.045 1.00 80.75 87 ARG A C 1
ATOM 663 O O . ARG A 1 87 ? 17.049 9.607 -11.147 1.00 80.75 87 ARG A O 1
ATOM 670 N N . VAL A 1 88 ? 16.627 7.481 -10.577 1.00 69.00 88 VAL A N 1
ATOM 671 C CA . VAL A 1 88 ? 17.717 7.303 -9.613 1.00 69.00 88 VAL A CA 1
ATOM 672 C C . VAL A 1 88 ? 19.111 7.227 -10.242 1.00 69.00 88 VAL A C 1
ATOM 674 O O . VAL A 1 88 ? 19.341 6.445 -11.164 1.00 69.00 88 VAL A O 1
ATOM 677 N N . PRO A 1 89 ? 20.090 7.908 -9.612 1.00 58.25 89 PRO A N 1
ATOM 678 C CA . PRO A 1 89 ? 21.377 7.263 -9.354 1.00 58.25 89 PRO A CA 1
ATOM 679 C C . PRO A 1 89 ? 21.705 7.066 -7.853 1.00 58.25 89 PRO A C 1
ATOM 681 O O . PRO A 1 89 ? 22.683 6.387 -7.557 1.00 58.25 89 PRO A O 1
ATOM 684 N N . THR A 1 90 ? 20.923 7.593 -6.893 1.00 64.94 90 THR A N 1
ATOM 685 C CA . THR A 1 90 ? 21.238 7.566 -5.438 1.00 64.94 90 THR A CA 1
ATOM 686 C C . THR A 1 90 ? 20.104 7.106 -4.486 1.00 64.94 90 THR A C 1
ATOM 688 O O . THR A 1 90 ? 19.812 7.783 -3.502 1.00 64.94 90 THR A O 1
ATOM 691 N N . GLY A 1 91 ? 19.493 5.938 -4.718 1.00 82.56 91 GLY A N 1
ATOM 692 C CA . GLY A 1 91 ? 18.446 5.345 -3.856 1.00 82.56 91 GLY A CA 1
ATOM 693 C C . GLY A 1 91 ? 17.008 5.801 -4.161 1.00 82.56 91 GLY A C 1
ATOM 694 O O . GLY A 1 91 ? 16.813 6.669 -4.999 1.00 82.56 91 GLY A O 1
ATOM 695 N N . LEU A 1 92 ? 16.011 5.195 -3.495 1.00 92.31 92 LEU A N 1
ATOM 696 C CA . LEU A 1 92 ? 14.579 5.304 -3.861 1.00 92.31 92 LEU A CA 1
ATOM 697 C C . LEU A 1 92 ? 13.694 6.077 -2.863 1.00 92.31 92 LEU A C 1
ATOM 699 O O . LEU A 1 92 ? 12.467 6.012 -2.926 1.00 92.31 92 LEU A O 1
ATOM 703 N N . ALA A 1 93 ? 14.284 6.793 -1.902 1.00 94.06 93 ALA A N 1
ATOM 704 C CA . ALA A 1 93 ? 13.505 7.519 -0.892 1.00 94.06 93 ALA A CA 1
ATOM 705 C C . ALA A 1 93 ? 12.654 8.650 -1.507 1.00 94.06 93 ALA A C 1
ATOM 707 O O . ALA A 1 93 ? 11.514 8.864 -1.091 1.00 94.06 93 ALA A O 1
ATOM 708 N N . ASP A 1 94 ? 13.177 9.334 -2.528 1.00 93.50 94 ASP A N 1
ATOM 709 C CA . ASP A 1 94 ? 12.457 10.398 -3.234 1.00 93.50 94 ASP A CA 1
ATOM 710 C C . ASP A 1 94 ? 11.255 9.852 -4.018 1.00 93.50 94 ASP A C 1
ATOM 712 O O . ASP A 1 94 ? 10.218 10.517 -4.113 1.00 93.50 94 ASP A O 1
ATOM 716 N N . GLU A 1 95 ? 11.366 8.642 -4.571 1.00 94.75 95 GLU A N 1
ATOM 717 C CA . GLU A 1 95 ? 10.274 7.915 -5.214 1.00 94.75 95 GLU A CA 1
ATOM 718 C C . GLU A 1 95 ? 9.196 7.534 -4.197 1.00 94.75 95 GLU A C 1
ATOM 720 O O . GLU A 1 95 ? 8.021 7.815 -4.427 1.00 94.75 95 GLU A O 1
ATOM 725 N N . VAL A 1 96 ? 9.576 6.978 -3.040 1.00 96.69 96 VAL A N 1
ATOM 726 C CA . VAL A 1 96 ? 8.628 6.657 -1.955 1.00 96.69 96 VAL A CA 1
ATOM 727 C C . VAL A 1 96 ? 7.862 7.908 -1.518 1.00 96.69 96 VAL A C 1
ATOM 729 O O . VAL A 1 96 ? 6.630 7.892 -1.442 1.00 96.69 96 VAL A O 1
ATOM 732 N N . GLN A 1 97 ? 8.568 9.022 -1.300 1.00 96.94 97 GLN A N 1
ATOM 733 C CA . GLN A 1 97 ? 7.958 10.291 -0.906 1.00 96.94 97 GLN A CA 1
ATOM 734 C C . GLN A 1 97 ? 6.984 10.816 -1.970 1.00 96.94 97 GLN A C 1
ATOM 736 O O . GLN A 1 97 ? 5.906 11.308 -1.625 1.00 96.94 97 GLN A O 1
ATOM 741 N N . GLN A 1 98 ? 7.339 10.706 -3.253 1.00 97.00 98 GLN A N 1
ATOM 742 C CA . GLN A 1 98 ? 6.482 11.137 -4.357 1.00 97.00 98 GLN A CA 1
ATOM 743 C C . GLN A 1 98 ? 5.253 10.252 -4.532 1.00 97.00 98 GLN A C 1
ATOM 745 O O . GLN A 1 98 ? 4.156 10.790 -4.687 1.00 97.00 98 GLN A O 1
ATOM 750 N N . LEU A 1 99 ? 5.400 8.928 -4.450 1.00 98.19 99 LEU A N 1
ATOM 751 C CA . LEU A 1 99 ? 4.276 7.992 -4.477 1.00 98.19 99 LEU A CA 1
ATOM 752 C C . LEU A 1 99 ? 3.298 8.293 -3.337 1.00 98.19 99 LEU A C 1
ATOM 754 O O . LEU A 1 99 ? 2.094 8.405 -3.570 1.00 98.19 99 LEU A O 1
ATOM 758 N N . HIS A 1 100 ? 3.810 8.535 -2.127 1.00 98.75 100 HIS A N 1
ATOM 759 C CA . HIS A 1 100 ? 2.990 8.969 -0.998 1.00 98.75 100 HIS A CA 1
ATOM 760 C C . HIS A 1 100 ? 2.232 10.273 -1.307 1.00 98.75 100 HIS A C 1
ATOM 762 O O . HIS A 1 100 ? 1.018 10.357 -1.112 1.00 98.75 100 HIS A O 1
ATOM 768 N N . THR A 1 101 ? 2.915 11.293 -1.839 1.00 98.62 101 THR A N 1
ATOM 769 C CA . THR A 1 101 ? 2.280 12.563 -2.225 1.00 98.62 101 THR A CA 1
ATOM 770 C C . THR A 1 101 ? 1.203 12.372 -3.296 1.00 98.62 101 THR A C 1
ATOM 772 O O . THR A 1 101 ? 0.136 12.981 -3.199 1.00 98.62 101 THR A O 1
ATOM 775 N N . MET A 1 102 ? 1.436 11.517 -4.296 1.00 98.44 102 MET A N 1
ATOM 776 C CA . MET A 1 102 ? 0.447 11.195 -5.329 1.00 98.44 102 MET A CA 1
ATOM 777 C C . MET A 1 102 ? -0.809 10.560 -4.725 1.00 98.44 102 MET A C 1
ATOM 779 O O . MET A 1 102 ? -1.923 10.977 -5.050 1.00 98.44 102 MET A O 1
ATOM 783 N N . LEU A 1 103 ? -0.641 9.607 -3.803 1.00 98.75 103 LEU A N 1
ATOM 784 C CA . LEU A 1 103 ? -1.758 8.992 -3.088 1.00 98.75 103 LEU A CA 1
ATOM 785 C C . LEU A 1 103 ? -2.524 10.026 -2.248 1.00 98.75 103 LEU A C 1
ATOM 787 O O . LEU A 1 103 ? -3.745 10.110 -2.344 1.00 98.75 103 LEU A O 1
ATOM 791 N N . MET A 1 104 ? -1.832 10.878 -1.492 1.00 98.75 104 MET A N 1
ATOM 792 C CA . MET A 1 104 ? -2.471 11.897 -0.647 1.00 98.75 104 MET A CA 1
ATOM 793 C C . MET A 1 104 ? -3.187 13.009 -1.429 1.00 98.75 104 MET A C 1
ATOM 795 O O . MET A 1 104 ? -4.119 13.627 -0.905 1.00 98.75 104 MET A O 1
ATOM 799 N N . ASN A 1 105 ? -2.785 13.262 -2.676 1.00 98.56 105 ASN A N 1
ATOM 800 C CA . ASN A 1 105 ? -3.435 14.236 -3.556 1.00 98.56 105 ASN A CA 1
ATOM 801 C C . ASN A 1 105 ? -4.666 13.673 -4.288 1.00 98.56 105 ASN A C 1
ATOM 803 O O . ASN A 1 105 ? -5.451 14.448 -4.834 1.00 98.56 105 ASN A O 1
ATOM 807 N N . SER A 1 106 ? -4.877 12.354 -4.277 1.00 98.44 106 SER A N 1
ATOM 808 C CA . SER A 1 106 ? -6.096 11.719 -4.787 1.00 98.44 106 SER A CA 1
ATOM 809 C C . SER A 1 106 ? -7.127 11.580 -3.669 1.00 98.44 106 SER A C 1
ATOM 811 O O . SER A 1 106 ? -6.851 10.977 -2.636 1.00 98.44 106 SER A O 1
ATOM 813 N N . SER A 1 107 ? -8.339 12.107 -3.858 1.00 98.12 107 SER A N 1
ATOM 814 C CA . SER A 1 107 ? -9.378 12.100 -2.816 1.00 98.12 107 SER A CA 1
ATOM 815 C C . SER A 1 107 ? -9.757 10.689 -2.351 1.00 98.12 107 SER A C 1
ATOM 817 O O . SER A 1 107 ? -9.879 10.467 -1.148 1.00 98.12 107 SER A O 1
ATOM 819 N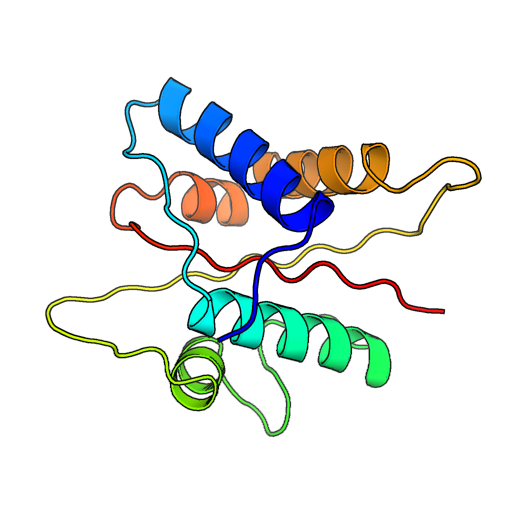 N . GLY A 1 108 ? -9.894 9.733 -3.275 1.00 98.31 108 GLY A N 1
ATOM 820 C CA . GLY A 1 108 ? -10.213 8.340 -2.947 1.00 98.31 108 GLY A CA 1
ATOM 821 C C . GLY A 1 108 ? -9.086 7.647 -2.181 1.00 98.31 108 GLY A C 1
ATOM 822 O O . GLY A 1 108 ? -9.317 7.068 -1.122 1.00 98.31 108 GLY A O 1
ATOM 823 N N . HIS A 1 109 ? -7.846 7.779 -2.657 1.00 98.69 109 HIS A N 1
ATOM 824 C CA . HIS A 1 109 ? -6.691 7.169 -1.993 1.00 98.69 109 HIS A CA 1
ATOM 825 C C . HIS A 1 109 ? -6.426 7.792 -0.618 1.00 98.69 109 HIS A C 1
ATOM 827 O O . HIS A 1 109 ? -6.160 7.078 0.351 1.00 98.69 109 HIS A O 1
ATOM 833 N N . ARG A 1 110 ? -6.560 9.118 -0.507 1.00 98.81 110 ARG A N 1
ATOM 834 C CA . ARG A 1 110 ? -6.462 9.842 0.762 1.00 98.81 110 ARG A CA 1
ATOM 835 C C . ARG A 1 110 ? -7.526 9.388 1.754 1.00 98.81 110 ARG A C 1
ATOM 837 O O . ARG A 1 110 ? -7.210 9.213 2.927 1.00 98.81 110 ARG A O 1
ATOM 844 N N . ALA A 1 111 ? -8.764 9.175 1.301 1.00 98.56 111 ALA A N 1
ATOM 845 C CA . ALA A 1 111 ? -9.830 8.661 2.156 1.00 98.56 111 ALA A CA 1
ATOM 846 C C . ALA A 1 111 ? -9.480 7.278 2.731 1.00 98.56 111 ALA A C 1
ATOM 848 O O . ALA A 1 111 ? -9.708 7.056 3.917 1.00 98.56 111 ALA A O 1
ATOM 849 N N . ASN A 1 112 ? -8.854 6.393 1.945 1.00 98.25 112 ASN A N 1
ATOM 850 C CA . ASN A 1 112 ? -8.351 5.107 2.441 1.00 98.25 112 ASN A CA 1
ATOM 851 C C . ASN A 1 112 ? -7.232 5.286 3.482 1.00 98.25 112 ASN A C 1
ATOM 853 O O . ASN A 1 112 ? -7.322 4.723 4.571 1.00 98.25 112 ASN A O 1
ATOM 857 N N . ILE A 1 113 ? -6.214 6.106 3.190 1.00 98.69 113 ILE A N 1
ATOM 858 C CA . ILE A 1 113 ? -5.073 6.357 4.099 1.00 98.69 113 ILE A CA 1
ATOM 859 C C . ILE A 1 113 ? -5.543 6.894 5.456 1.00 98.69 113 ILE A C 1
ATOM 861 O O . ILE A 1 113 ? -5.027 6.502 6.504 1.00 98.69 113 ILE A O 1
ATOM 865 N N . LEU A 1 114 ? -6.536 7.782 5.441 1.00 98.62 114 LEU A N 1
ATOM 866 C CA . LEU A 1 114 ? -7.052 8.464 6.626 1.00 98.62 114 LEU A CA 1
ATOM 867 C C . LEU A 1 114 ? -8.229 7.741 7.294 1.00 98.62 114 LEU A C 1
ATOM 869 O O . LEU A 1 114 ? -8.768 8.246 8.277 1.00 98.62 114 LEU A O 1
ATOM 873 N N . ASN A 1 115 ? -8.643 6.575 6.792 1.00 97.81 115 ASN A N 1
ATOM 874 C CA . ASN A 1 115 ? -9.767 5.848 7.367 1.00 97.81 115 ASN A CA 1
ATOM 875 C C . ASN A 1 115 ? -9.413 5.342 8.774 1.00 97.81 115 ASN A C 1
ATOM 877 O O . ASN A 1 115 ? -8.514 4.514 8.961 1.00 97.81 115 ASN A O 1
ATOM 881 N N . ASP A 1 116 ? -10.144 5.832 9.773 1.00 96.25 116 ASP A N 1
ATOM 882 C CA . ASP A 1 116 ? -9.915 5.505 11.182 1.00 96.25 116 ASP A CA 1
ATOM 883 C C . ASP A 1 116 ? -10.438 4.113 11.580 1.00 96.25 116 ASP A C 1
ATOM 885 O O . ASP A 1 116 ? -10.247 3.670 12.707 1.00 96.25 116 ASP A O 1
ATOM 889 N N . SER A 1 117 ? -11.051 3.369 10.656 1.00 95.81 117 SER A N 1
ATOM 890 C CA . SER A 1 117 ? -11.445 1.970 10.883 1.00 95.81 117 SER A CA 1
ATOM 891 C C . SER A 1 117 ? -10.277 0.993 10.718 1.00 95.81 117 SER A C 1
ATOM 893 O O . SER A 1 117 ? -10.351 -0.133 11.201 1.00 95.81 117 SER A O 1
ATOM 895 N N . PHE A 1 118 ? -9.195 1.400 10.045 1.00 97.00 118 PHE A N 1
ATOM 896 C CA . PHE A 1 118 ? -8.035 0.541 9.807 1.00 97.00 118 PHE A CA 1
ATOM 897 C C . PHE A 1 118 ? -7.062 0.541 10.992 1.00 97.00 118 PHE A C 1
ATOM 899 O O . PHE A 1 118 ? -6.901 1.547 11.689 1.00 97.00 118 PHE A O 1
ATOM 906 N N . ARG A 1 119 ? -6.416 -0.605 11.223 1.00 95.94 119 ARG A N 1
ATOM 907 C CA . ARG A 1 119 ? -5.428 -0.822 12.298 1.00 95.94 119 ARG A CA 1
ATOM 908 C C . ARG A 1 119 ? -4.122 -1.421 11.794 1.00 95.94 119 ARG A C 1
ATOM 910 O O . ARG A 1 119 ? -3.075 -1.159 12.376 1.00 95.94 119 ARG A O 1
ATOM 917 N N . GLU A 1 120 ? -4.184 -2.179 10.708 1.00 97.44 120 GLU A N 1
ATOM 918 C CA . GLU A 1 120 ? -3.044 -2.869 10.120 1.00 97.44 120 GLU A CA 1
ATOM 919 C C . GLU A 1 120 ? -2.868 -2.465 8.655 1.00 97.44 120 GLU A C 1
ATOM 921 O O . GLU A 1 120 ? -3.815 -2.011 8.007 1.00 97.44 120 GLU A O 1
ATOM 926 N N . ILE A 1 121 ? -1.646 -2.604 8.148 1.00 98.56 121 ILE A N 1
ATOM 927 C CA . ILE A 1 121 ? -1.279 -2.306 6.763 1.00 98.56 121 ILE A CA 1
ATOM 928 C C . ILE A 1 121 ? -0.153 -3.229 6.296 1.00 98.56 121 ILE A C 1
ATOM 930 O O . ILE A 1 121 ? 0.698 -3.641 7.082 1.00 98.56 121 ILE A O 1
ATOM 934 N N . GLY A 1 122 ? -0.146 -3.525 5.000 1.00 98.56 122 GLY A N 1
ATOM 935 C CA . GLY A 1 122 ? 1.011 -4.035 4.274 1.00 98.56 122 GLY A CA 1
ATOM 936 C C . GLY A 1 122 ? 1.348 -3.094 3.127 1.00 98.56 122 GLY A C 1
ATOM 937 O O . GLY A 1 122 ? 0.445 -2.499 2.534 1.00 98.56 122 GLY A O 1
ATOM 938 N N . VAL A 1 123 ? 2.628 -2.951 2.803 1.00 98.62 123 VAL A N 1
ATOM 939 C CA . VAL A 1 123 ? 3.109 -2.070 1.735 1.00 98.62 123 VAL A CA 1
ATOM 940 C C . VAL A 1 123 ? 4.039 -2.898 0.865 1.00 98.62 123 VAL A C 1
ATOM 942 O O . VAL A 1 123 ? 5.003 -3.431 1.377 1.00 98.62 123 VAL A O 1
ATOM 945 N N . GLY A 1 124 ? 3.749 -3.004 -0.430 1.00 97.88 124 GLY A N 1
ATOM 946 C CA . GLY A 1 124 ? 4.625 -3.684 -1.383 1.00 97.88 124 GLY A CA 1
ATOM 947 C C . GLY A 1 124 ? 5.303 -2.658 -2.272 1.00 97.88 124 GLY A C 1
ATOM 948 O O . GLY A 1 124 ? 4.610 -1.956 -3.016 1.00 97.88 124 GLY A O 1
ATOM 949 N N . PHE A 1 125 ? 6.628 -2.558 -2.195 1.00 96.88 125 PHE A N 1
ATOM 950 C CA . PHE A 1 125 ? 7.411 -1.624 -3.002 1.00 96.88 125 PHE A CA 1
ATOM 951 C C . PHE A 1 125 ? 8.361 -2.373 -3.938 1.00 96.88 125 PHE A C 1
ATOM 953 O O . PHE A 1 125 ? 9.383 -2.899 -3.507 1.00 96.88 125 PHE A O 1
ATOM 960 N N . GLU A 1 126 ? 8.035 -2.370 -5.231 1.00 95.50 126 GLU A N 1
ATOM 961 C CA . GLU A 1 126 ? 8.747 -3.136 -6.255 1.00 95.50 126 GLU A CA 1
ATOM 962 C C . GLU A 1 126 ? 9.243 -2.246 -7.396 1.00 95.50 126 GLU A C 1
ATOM 964 O O . GLU A 1 126 ? 8.638 -1.220 -7.720 1.00 95.50 126 GLU A O 1
ATOM 969 N N . ILE A 1 127 ? 10.340 -2.664 -8.028 1.00 92.38 127 ILE A N 1
ATOM 970 C CA . ILE A 1 127 ? 10.951 -1.978 -9.172 1.00 92.38 127 ILE A CA 1
ATOM 971 C C . ILE A 1 127 ? 10.843 -2.890 -10.393 1.00 92.38 127 ILE A C 1
ATOM 973 O O . ILE A 1 127 ? 11.307 -4.028 -10.356 1.00 92.38 127 ILE A O 1
ATOM 977 N N . GLY A 1 128 ? 10.240 -2.382 -11.468 1.00 86.62 128 GLY A N 1
ATOM 978 C CA . GLY A 1 128 ? 10.236 -3.029 -12.783 1.00 86.62 128 GLY A CA 1
ATOM 979 C C . GLY A 1 128 ? 11.334 -2.486 -13.700 1.00 86.62 128 GLY A C 1
ATOM 980 O O . GLY A 1 128 ? 11.829 -1.379 -13.474 1.00 86.62 128 GLY A O 1
ATOM 981 N N . GLU A 1 129 ? 11.693 -3.266 -14.724 1.00 72.62 129 GLU A N 1
ATOM 982 C CA . GLU A 1 129 ? 12.588 -2.863 -15.827 1.00 72.62 129 GLU A CA 1
ATOM 983 C C . GLU A 1 129 ? 11.815 -2.342 -17.045 1.00 72.62 129 GLU A C 1
ATOM 985 O O . GLU A 1 129 ? 10.707 -2.863 -17.310 1.00 72.62 129 GLU A O 1
#

Solvent-accessible surface area (backbone atoms only — not comparable to full-atom values): 7760 Å² total; per-residue (Å²): 101,47,78,77,50,77,64,34,48,49,46,50,53,55,50,34,56,58,20,50,77,75,72,32,68,63,64,42,84,33,31,20,36,20,38,28,29,34,55,48,40,50,47,28,54,79,63,78,48,90,70,77,58,43,79,98,71,31,46,64,67,54,39,26,46,74,38,62,42,78,90,64,85,90,77,83,88,81,87,79,88,82,87,77,86,84,87,67,93,81,70,61,67,68,56,45,54,47,49,51,49,56,38,61,72,32,69,70,44,29,50,56,70,57,41,68,88,53,54,64,43,43,54,39,83,73,87,74,135

Mean predicted aligned error: 3.0 Å

Sequence (129 aa):
MSQANIYEQFMLELINAERSKIGAQPLAFNGDLNESSEIHSSWMISTDTFSHTGAGGSSPGDRMTAAGYNFSGSWTWGENIAWMSTRVPTGLADEVQQLHTMLMNSSGHRANILNDSFREIGVGFEIGE